Protein AF-A0A1A8IXS2-F1 (afdb_monomer_lite)

Organism: Nothobranchius kuhntae (NCBI:txid321403)

Foldseek 3Di:
DVQLVQKDWPDPDPPQSVVQCCVLPVDDPVVLVVVLVCQLVVLVVVLVVVVVVLVVVCVVVVDCPDPDPPDCPPVSVVSVVVSVCSNVCSLVVSVVVCCVSNVHLDDDQWDWDDDPPDPGTIIMGGHPSVVVSVVVVVVNVVD

InterPro domains:
  IPR000500 Connexin [PR00206] (7-29)
  IPR000500 Connexin [PR00206] (32-52)
  IPR000500 Connexin [PR00206] (76-102)
  IPR000500 Connexin [PR00206] (113-133)
  IPR000500 Connexin [PR00206] (134-143)
  IPR000500 Connexin [PTHR11984] (1-142)
  IPR013092 Connexin, N-terminal [PF00029] (1-143)
  IPR013092 Connexin, N-terminal [SM00037] (1-31)
  IPR017990 Connexin, conserved site [PS00407] (9-22)
  IPR019570 Connexin, cysteine-rich domain [SM01089] (90-143)
  IPR038359 Connexin, N-terminal domain superfamily [G3DSA:1.20.1440.80] (1-143)

Radius of gyration: 23.25 Å; chains: 1; bounding box: 51×25×66 Å

pLDDT: mean 80.43, std 10.2, range [46.72, 92.81]

Structure (mmCIF, N/CA/C/O backbone):
data_AF-A0A1A8IXS2-F1
#
_entry.id   AF-A0A1A8IXS2-F1
#
loop_
_atom_site.group_PDB
_atom_site.id
_atom_site.type_symbol
_atom_site.label_atom_id
_atom_site.label_alt_id
_atom_site.label_comp_id
_atom_site.label_asym_id
_atom_site.label_entity_id
_atom_site.label_seq_id
_atom_site.pdbx_PDB_ins_code
_atom_site.Cartn_x
_atom_site.Cartn_y
_atom_site.Cartn_z
_atom_site.occupancy
_atom_site.B_iso_or_equiv
_atom_site.auth_seq_id
_atom_site.auth_comp_id
_atom_site.auth_asym_id
_atom_site.auth_atom_id
_atom_site.pdbx_PDB_model_num
ATOM 1 N N . LYS A 1 1 ? 3.780 -2.183 15.967 1.00 46.72 1 LYS A N 1
ATOM 2 C CA . LYS A 1 1 ? 3.947 -1.902 17.414 1.00 46.72 1 LYS A CA 1
ATOM 3 C C . LYS A 1 1 ? 3.295 -0.575 17.782 1.00 46.72 1 LYS A C 1
ATOM 5 O O . LYS A 1 1 ? 2.651 -0.535 18.814 1.00 46.72 1 LYS A O 1
ATOM 10 N N . ASP A 1 2 ? 3.396 0.453 16.940 1.00 62.75 2 ASP A N 1
ATOM 11 C CA . ASP A 1 2 ? 2.764 1.755 17.208 1.00 62.75 2 ASP A CA 1
ATOM 12 C C . ASP A 1 2 ? 1.256 1.777 16.916 1.00 62.75 2 ASP A C 1
ATOM 14 O O . ASP A 1 2 ? 0.507 2.313 17.716 1.00 62.75 2 ASP A O 1
ATOM 18 N N . GLU A 1 3 ? 0.774 1.075 15.878 1.00 68.38 3 GLU A N 1
ATOM 19 C CA . GLU A 1 3 ? -0.676 1.021 15.588 1.00 68.38 3 GLU A CA 1
ATOM 20 C C . GLU A 1 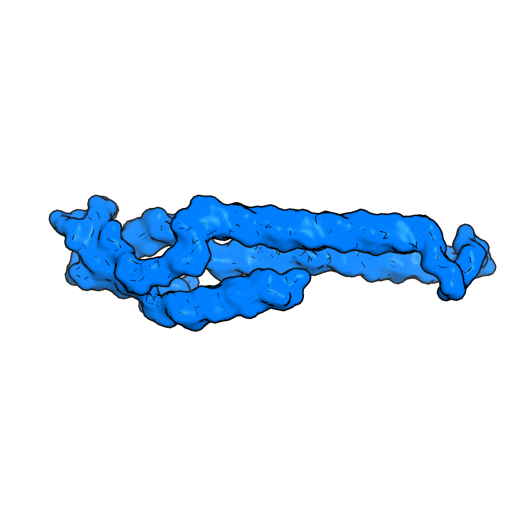3 ? -1.510 0.369 16.697 1.00 68.38 3 GLU A C 1
ATOM 22 O O . GLU A 1 3 ? -2.655 0.752 16.896 1.00 68.38 3 GLU A O 1
ATOM 27 N N . GLN A 1 4 ? -0.929 -0.593 17.418 1.00 69.94 4 GLN A N 1
ATOM 28 C CA . GLN A 1 4 ? -1.589 -1.258 18.542 1.00 69.94 4 GLN A CA 1
ATOM 29 C C . GLN A 1 4 ? -1.610 -0.369 19.789 1.00 69.94 4 GLN A C 1
ATOM 31 O O . GLN A 1 4 ? -2.576 -0.401 20.526 1.00 69.94 4 GLN A O 1
ATOM 36 N N . LYS A 1 5 ? -0.589 0.477 19.995 1.00 72.56 5 LYS A N 1
ATOM 37 C CA . LYS A 1 5 ? -0.594 1.480 21.077 1.00 72.56 5 LYS A CA 1
ATOM 38 C C . LYS A 1 5 ? -1.602 2.603 20.837 1.00 72.56 5 LYS A C 1
ATOM 40 O O . LYS A 1 5 ? -2.033 3.250 21.782 1.00 72.56 5 LYS A O 1
ATOM 45 N N . ASP A 1 6 ? -1.926 2.844 19.571 1.00 78.56 6 ASP A N 1
ATOM 46 C CA . ASP A 1 6 ? -2.919 3.824 19.144 1.00 78.56 6 ASP A CA 1
ATOM 47 C C . ASP A 1 6 ? -4.353 3.273 19.198 1.00 78.56 6 ASP A C 1
ATOM 49 O O . ASP A 1 6 ? -5.289 4.004 18.887 1.00 78.56 6 ASP A O 1
ATOM 53 N N . PHE A 1 7 ? -4.555 2.007 19.567 1.00 85.56 7 PHE A N 1
ATOM 54 C CA . PHE A 1 7 ? -5.872 1.389 19.675 1.00 85.56 7 PHE A CA 1
ATOM 55 C C . PHE A 1 7 ? -6.230 1.203 21.148 1.00 85.56 7 PHE A C 1
ATOM 57 O O . PHE A 1 7 ? -5.538 0.489 21.858 1.00 85.56 7 PHE A O 1
ATOM 64 N N . ILE A 1 8 ? -7.291 1.855 21.621 1.00 87.75 8 ILE A N 1
ATOM 65 C CA . ILE A 1 8 ? -7.660 1.856 23.044 1.00 87.75 8 ILE A CA 1
ATOM 66 C C . ILE A 1 8 ? -9.107 1.398 23.181 1.00 87.75 8 ILE A C 1
ATOM 68 O O . ILE A 1 8 ? -9.995 1.997 22.581 1.00 87.75 8 ILE A O 1
ATOM 72 N N . CYS A 1 9 ? -9.365 0.377 23.997 1.00 90.12 9 CYS A N 1
ATOM 73 C CA . CYS A 1 9 ? -10.722 -0.083 24.304 1.00 90.12 9 CYS A CA 1
ATOM 74 C C . CYS A 1 9 ? -11.161 0.359 25.704 1.00 90.12 9 CYS A C 1
ATOM 76 O O . CYS A 1 9 ? -10.374 0.333 26.647 1.00 90.12 9 CYS A O 1
ATOM 78 N N . ASN A 1 10 ? -12.435 0.729 25.858 1.00 90.88 10 ASN A N 1
ATOM 79 C CA . ASN A 1 10 ? -13.032 1.106 27.141 1.00 90.88 10 ASN A CA 1
ATOM 80 C C . ASN A 1 10 ? -13.342 -0.137 27.995 1.00 90.88 10 ASN A C 1
ATOM 82 O O . ASN A 1 10 ? -14.496 -0.528 28.174 1.00 90.88 10 ASN A O 1
ATOM 86 N N . THR A 1 11 ? -12.296 -0.822 28.455 1.00 88.75 11 THR A N 1
ATOM 87 C CA . THR A 1 11 ? -12.402 -2.022 29.286 1.00 88.75 11 THR A CA 1
ATOM 88 C C . THR A 1 11 ? -11.130 -2.242 30.098 1.00 88.75 11 THR A C 1
ATOM 90 O O . THR A 1 11 ? -10.027 -2.022 29.611 1.00 88.75 11 THR A O 1
ATOM 93 N N . GLU A 1 12 ? -11.280 -2.727 31.329 1.00 88.00 12 GLU A N 1
ATOM 94 C CA . GLU A 1 12 ? -10.155 -3.152 32.175 1.00 88.00 12 GLU A CA 1
ATOM 95 C C . GLU A 1 12 ? -9.802 -4.636 31.969 1.00 88.00 12 GLU A C 1
ATOM 97 O O . GLU A 1 12 ? -8.913 -5.174 32.629 1.00 88.00 12 GLU A O 1
ATOM 102 N N . GLN A 1 13 ? -10.499 -5.322 31.054 1.00 89.44 13 GLN A N 1
ATOM 103 C CA . GLN A 1 13 ? -10.302 -6.745 30.815 1.00 89.44 13 GLN A CA 1
ATOM 104 C C . GLN A 1 13 ? -8.980 -7.004 30.066 1.00 89.44 13 GLN A C 1
ATOM 106 O O . GLN A 1 13 ? -8.837 -6.596 28.905 1.00 89.44 13 GLN A O 1
ATOM 111 N N . PRO A 1 14 ? -8.028 -7.753 30.656 1.00 90.69 14 PRO A N 1
ATOM 112 C CA . PRO A 1 14 ? -6.762 -8.047 30.000 1.00 90.69 14 PRO A CA 1
ATOM 113 C C . PRO A 1 14 ? -6.975 -8.915 28.754 1.00 90.69 14 PRO A C 1
ATOM 115 O O . PRO A 1 14 ? -7.721 -9.895 28.767 1.00 90.69 14 PRO A O 1
ATOM 118 N N . GLY A 1 15 ? -6.298 -8.558 27.662 1.00 89.75 15 GLY A N 1
ATOM 119 C CA . GLY A 1 15 ? -6.335 -9.295 26.396 1.00 89.75 15 GLY A CA 1
ATOM 120 C C . GLY A 1 15 ? -7.497 -8.942 25.460 1.00 89.75 15 GLY A C 1
ATOM 121 O O . GLY A 1 15 ? -7.405 -9.267 24.280 1.00 89.75 15 GLY A O 1
ATOM 122 N N . CYS A 1 16 ? -8.533 -8.234 25.926 1.00 90.88 16 CYS A N 1
ATOM 123 C CA . CYS A 1 16 ? -9.643 -7.795 25.070 1.00 90.88 16 CYS A CA 1
ATOM 124 C C . CYS A 1 16 ? -9.160 -6.837 23.962 1.00 90.88 16 CYS A C 1
ATOM 126 O O . CYS A 1 16 ? -9.453 -7.059 22.790 1.00 90.88 16 CYS A O 1
ATOM 128 N N . GLU A 1 17 ? -8.318 -5.852 24.300 1.00 88.94 17 GLU A N 1
ATOM 129 C CA . GLU A 1 17 ? -7.725 -4.917 23.328 1.00 88.94 17 GLU A CA 1
ATOM 130 C C . GLU A 1 17 ? -6.961 -5.642 22.208 1.00 88.94 17 GLU A C 1
ATOM 132 O O . GLU A 1 17 ? -7.155 -5.341 21.033 1.00 88.94 17 GLU A O 1
ATOM 137 N N . ASN A 1 18 ? -6.159 -6.656 22.552 1.00 89.81 18 ASN A N 1
ATOM 138 C CA . ASN A 1 18 ? -5.367 -7.410 21.577 1.00 89.81 18 ASN A CA 1
ATOM 139 C C . ASN A 1 18 ? -6.240 -8.207 20.603 1.00 89.81 18 ASN A C 1
ATOM 141 O O . ASN A 1 18 ? -5.952 -8.225 19.410 1.00 89.81 18 ASN A O 1
ATOM 145 N N . VAL A 1 19 ? -7.294 -8.864 21.099 1.00 90.69 19 VAL A N 1
ATOM 146 C CA . VAL A 1 19 ? -8.194 -9.651 20.243 1.00 90.69 19 VAL A CA 1
ATOM 147 C C . VAL A 1 19 ? -9.031 -8.734 19.357 1.00 90.69 19 VAL A C 1
ATOM 149 O O . VAL A 1 19 ? -9.194 -9.009 18.172 1.00 90.69 19 VAL A O 1
ATOM 152 N N . CYS A 1 20 ? -9.527 -7.622 19.901 1.00 89.81 20 CYS A N 1
ATOM 153 C CA . CYS A 1 20 ? -10.269 -6.642 19.115 1.00 89.81 20 CYS A CA 1
ATOM 154 C C . CYS A 1 20 ? -9.387 -5.984 18.049 1.00 89.81 20 CYS A C 1
ATOM 156 O O . CYS A 1 20 ? -9.831 -5.820 16.914 1.00 89.81 20 CYS A O 1
ATOM 158 N N . PHE A 1 21 ? -8.130 -5.674 18.372 1.00 87.94 21 PHE A N 1
ATOM 159 C CA . PHE A 1 21 ? -7.167 -5.169 17.399 1.00 87.94 21 PHE A CA 1
ATOM 160 C C . PHE A 1 21 ? -6.949 -6.167 16.253 1.00 87.94 21 PHE A C 1
ATOM 162 O O . PHE A 1 21 ? -7.054 -5.783 15.093 1.00 87.94 21 PHE A O 1
ATOM 169 N N . ASP A 1 22 ? -6.709 -7.444 16.562 1.00 88.12 22 ASP A N 1
ATOM 170 C CA . ASP A 1 22 ? -6.490 -8.491 15.552 1.00 88.12 22 ASP A CA 1
ATOM 171 C C . ASP A 1 22 ? -7.744 -8.754 14.696 1.00 88.12 22 ASP A C 1
ATOM 173 O O . ASP A 1 22 ? -7.651 -8.973 13.489 1.00 88.12 22 ASP A O 1
ATOM 177 N N . HIS A 1 23 ? -8.935 -8.648 15.296 1.00 86.06 23 HIS A N 1
ATOM 178 C CA . HIS A 1 23 ? -10.207 -8.830 14.600 1.00 86.06 23 HIS A CA 1
ATOM 179 C C . HIS A 1 23 ? -10.488 -7.732 13.564 1.00 86.06 23 HIS A C 1
ATOM 181 O O . HIS A 1 23 ? -10.923 -8.036 12.453 1.00 86.06 23 HIS A O 1
ATOM 187 N N . PHE A 1 24 ? -10.247 -6.464 13.914 1.00 81.31 24 PHE A N 1
ATOM 188 C CA . PHE A 1 24 ? -10.486 -5.329 13.013 1.00 81.31 24 PHE A CA 1
ATOM 189 C C . PHE A 1 24 ? -9.318 -5.051 12.063 1.00 81.31 24 PHE A C 1
ATOM 191 O O . PHE A 1 24 ? -9.530 -4.537 10.966 1.00 81.31 24 PHE A O 1
ATOM 198 N N . PHE A 1 25 ? -8.093 -5.400 12.459 1.00 80.25 25 PHE A N 1
ATOM 199 C CA . PHE A 1 25 ? -6.875 -5.170 11.686 1.00 80.25 25 PHE A CA 1
ATOM 200 C C . PHE A 1 25 ? -6.108 -6.474 11.441 1.00 80.25 25 PHE A C 1
ATOM 202 O O . PHE A 1 25 ? -4.949 -6.586 11.851 1.00 80.25 25 PHE A O 1
ATOM 209 N N . PRO A 1 26 ? -6.692 -7.440 10.701 1.00 75.25 26 PRO A N 1
ATOM 210 C CA . PRO A 1 26 ? -6.018 -8.707 10.404 1.00 75.25 26 PRO A CA 1
ATOM 211 C C . PRO A 1 26 ? -4.712 -8.493 9.622 1.00 75.25 26 PRO A C 1
ATOM 213 O O . PRO A 1 26 ? -3.785 -9.303 9.675 1.00 75.25 26 PRO A O 1
ATOM 216 N N . ILE A 1 27 ? -4.611 -7.376 8.892 1.00 76.00 27 ILE A N 1
ATOM 217 C CA . ILE A 1 27 ? -3.397 -6.936 8.211 1.00 76.00 27 ILE A CA 1
ATOM 218 C C . ILE A 1 27 ? -3.143 -5.471 8.572 1.00 76.00 27 ILE A C 1
ATOM 220 O O . ILE A 1 27 ? -3.978 -4.602 8.331 1.00 76.00 27 ILE A O 1
ATOM 224 N N . SER A 1 28 ? -1.959 -5.179 9.116 1.00 75.12 28 SER A N 1
ATOM 225 C CA . SER A 1 28 ? -1.562 -3.807 9.447 1.00 75.12 28 SER A CA 1
ATOM 226 C C . SER A 1 28 ? -1.449 -2.948 8.187 1.00 75.12 28 SER A C 1
ATOM 228 O O . SER A 1 28 ? -0.785 -3.353 7.223 1.00 75.12 28 SER A O 1
ATOM 230 N N . GLN A 1 29 ? -1.986 -1.734 8.240 1.00 75.06 29 GLN A N 1
ATOM 231 C CA . GLN A 1 29 ? -1.964 -0.768 7.144 1.00 75.06 29 GLN A CA 1
ATOM 232 C C . GLN A 1 29 ? -0.532 -0.511 6.640 1.00 75.06 29 GLN A C 1
ATOM 234 O O . GLN A 1 29 ? -0.284 -0.525 5.437 1.00 75.06 29 GLN A O 1
ATOM 239 N N . VAL A 1 30 ? 0.445 -0.389 7.547 1.00 77.00 30 VAL A N 1
ATOM 240 C CA . VAL A 1 30 ? 1.865 -0.177 7.198 1.00 77.00 30 VAL A CA 1
ATOM 241 C C . VAL A 1 30 ? 2.438 -1.304 6.331 1.00 77.00 30 VAL A C 1
ATOM 243 O O . VAL A 1 30 ? 3.228 -1.045 5.425 1.00 77.00 30 VAL A O 1
ATOM 246 N N . ARG A 1 31 ? 2.038 -2.560 6.573 1.00 82.81 31 ARG A N 1
ATOM 247 C CA . ARG A 1 31 ? 2.506 -3.701 5.766 1.00 82.81 31 ARG A CA 1
ATOM 248 C C . ARG A 1 31 ? 1.933 -3.657 4.356 1.00 82.81 31 ARG A C 1
ATOM 250 O O . ARG A 1 31 ? 2.669 -3.920 3.413 1.00 82.81 31 ARG A O 1
ATOM 257 N N . LEU A 1 32 ? 0.659 -3.301 4.209 1.00 78.94 32 LEU A N 1
ATOM 258 C CA . LEU A 1 32 ? 0.044 -3.153 2.891 1.00 78.94 32 LEU A CA 1
ATOM 259 C C . LEU A 1 32 ? 0.694 -2.013 2.099 1.00 78.94 32 LEU A C 1
ATOM 261 O O . LEU A 1 32 ? 1.044 -2.213 0.940 1.00 78.94 32 LEU A O 1
ATOM 265 N N . TRP A 1 33 ? 0.972 -0.873 2.737 1.00 80.69 33 TRP A N 1
ATOM 266 C CA . TRP A 1 33 ? 1.722 0.217 2.103 1.00 80.69 33 TRP A CA 1
ATOM 267 C C . TRP A 1 33 ? 3.147 -0.184 1.720 1.00 80.69 33 TRP A C 1
ATOM 269 O O . TRP A 1 33 ? 3.610 0.156 0.636 1.00 80.69 33 TRP A O 1
ATOM 279 N N . ALA A 1 34 ? 3.850 -0.928 2.577 1.00 85.00 34 ALA A N 1
ATOM 280 C CA . ALA A 1 34 ? 5.186 -1.420 2.254 1.00 85.00 34 ALA A CA 1
ATOM 281 C C . ALA A 1 34 ? 5.160 -2.336 1.020 1.00 85.00 34 ALA A C 1
ATOM 283 O O . ALA A 1 34 ? 5.978 -2.175 0.116 1.00 85.00 34 ALA A O 1
ATOM 284 N N . LEU A 1 35 ? 4.191 -3.255 0.949 1.00 83.69 35 LEU A N 1
ATOM 285 C CA . LEU A 1 35 ? 3.993 -4.111 -0.221 1.00 83.69 35 LEU A CA 1
ATOM 286 C C . LEU A 1 35 ? 3.648 -3.288 -1.466 1.00 83.69 35 LEU A C 1
ATOM 288 O O . LEU A 1 35 ? 4.225 -3.528 -2.523 1.00 83.69 35 LEU A O 1
ATOM 292 N N . GLN A 1 36 ? 2.784 -2.280 -1.343 1.00 84.06 36 GLN A N 1
ATOM 293 C CA . GLN A 1 36 ? 2.443 -1.373 -2.438 1.00 84.06 36 GLN A CA 1
ATOM 294 C C . GLN A 1 36 ? 3.676 -0.619 -2.956 1.00 84.06 36 GLN A C 1
ATOM 296 O O . GLN A 1 36 ? 3.924 -0.625 -4.158 1.00 84.06 36 GLN A O 1
ATOM 301 N N . LEU A 1 37 ? 4.506 -0.048 -2.077 1.00 85.19 37 LEU A N 1
ATOM 302 C CA . LEU A 1 37 ? 5.741 0.646 -2.467 1.00 85.19 37 LEU A CA 1
ATOM 303 C C . LEU A 1 37 ? 6.731 -0.283 -3.181 1.00 85.19 37 LEU A C 1
ATOM 305 O O . LEU A 1 37 ? 7.354 0.114 -4.169 1.00 85.19 37 LEU A O 1
ATOM 309 N N . ILE A 1 38 ? 6.865 -1.531 -2.725 1.00 88.62 38 ILE A N 1
ATOM 310 C CA . ILE A 1 38 ? 7.706 -2.538 -3.388 1.00 88.62 38 ILE A CA 1
ATOM 311 C C . ILE A 1 38 ? 7.154 -2.857 -4.784 1.00 88.62 38 ILE A C 1
ATOM 313 O O . ILE A 1 38 ? 7.893 -2.826 -5.770 1.00 88.62 38 ILE A O 1
ATOM 317 N N . MET A 1 39 ? 5.850 -3.110 -4.895 1.00 85.38 39 MET A N 1
ATOM 318 C CA . MET A 1 39 ? 5.205 -3.446 -6.168 1.00 85.38 39 MET A CA 1
ATOM 319 C C . MET A 1 39 ? 5.262 -2.291 -7.174 1.00 85.38 39 MET A C 1
ATOM 321 O O . MET A 1 39 ? 5.503 -2.526 -8.352 1.00 85.38 39 MET A O 1
ATOM 325 N N . VAL A 1 40 ? 5.113 -1.046 -6.719 1.00 85.44 40 VAL A N 1
ATOM 326 C CA . VAL A 1 40 ? 5.160 0.160 -7.563 1.00 85.44 40 VAL A CA 1
ATOM 327 C C . VAL A 1 40 ? 6.583 0.523 -7.990 1.00 85.44 40 VAL A C 1
ATOM 329 O O . VAL A 1 40 ? 6.790 1.018 -9.100 1.00 85.44 40 VAL A O 1
ATOM 332 N N . SER A 1 41 ? 7.581 0.276 -7.138 1.00 88.31 41 SER A N 1
ATOM 333 C CA . SER A 1 41 ? 8.989 0.546 -7.462 1.00 88.31 41 SER A CA 1
ATOM 334 C C . SER A 1 41 ? 9.602 -0.504 -8.391 1.00 88.31 41 SER A C 1
ATOM 336 O O . SER A 1 41 ? 10.477 -0.172 -9.192 1.00 88.31 41 SER A O 1
ATOM 338 N N . THR A 1 42 ? 9.124 -1.752 -8.344 1.00 89.12 42 THR A N 1
ATOM 339 C CA . THR A 1 42 ? 9.688 -2.865 -9.125 1.00 89.12 42 THR A CA 1
ATOM 340 C C . THR A 1 42 ? 9.679 -2.610 -10.646 1.00 89.12 42 THR A C 1
ATOM 342 O O . THR A 1 42 ? 10.741 -2.741 -11.256 1.00 89.12 42 THR A O 1
ATOM 345 N N . PRO A 1 43 ? 8.574 -2.174 -11.290 1.00 88.31 43 PRO A N 1
ATOM 346 C CA . PRO A 1 43 ? 8.568 -1.842 -12.717 1.00 88.31 43 PRO A CA 1
ATOM 347 C C . PRO A 1 43 ? 9.556 -0.724 -13.080 1.00 88.31 43 PRO A C 1
ATOM 349 O O . PRO A 1 43 ? 10.297 -0.841 -14.055 1.00 88.31 43 PRO A O 1
ATOM 352 N N . SER A 1 44 ? 9.642 0.329 -12.259 1.00 87.44 44 SER A N 1
ATOM 353 C CA . SER A 1 44 ? 10.581 1.437 -12.479 1.00 87.44 44 SER A CA 1
ATOM 354 C C . SER A 1 44 ? 12.042 0.981 -12.407 1.00 87.44 44 SER A C 1
ATOM 356 O O . SER A 1 44 ? 12.848 1.363 -13.257 1.00 87.44 44 SER A O 1
ATOM 358 N N . LEU A 1 45 ? 12.379 0.121 -11.439 1.00 89.75 45 LEU A N 1
ATOM 359 C CA . LEU A 1 45 ? 13.714 -0.470 -11.320 1.00 89.75 45 LEU A CA 1
ATOM 360 C C . LEU A 1 45 ? 14.034 -1.401 -12.490 1.00 89.75 45 LEU A C 1
ATOM 362 O O . LEU A 1 45 ? 15.157 -1.381 -12.986 1.00 89.75 45 LEU A O 1
ATOM 366 N N . LEU A 1 46 ? 13.059 -2.180 -12.966 1.00 88.44 46 LEU A N 1
ATOM 367 C CA . LEU A 1 46 ? 13.231 -3.046 -14.133 1.00 88.44 46 LEU A CA 1
ATOM 368 C C . LEU A 1 46 ? 13.513 -2.241 -15.406 1.00 88.44 46 LEU A C 1
ATOM 370 O O . LEU A 1 46 ? 14.399 -2.622 -16.167 1.00 88.44 46 LEU A O 1
ATOM 374 N N . VAL A 1 47 ? 12.824 -1.117 -15.627 1.00 87.94 47 VAL A N 1
ATOM 375 C CA . VAL A 1 47 ? 13.099 -0.229 -16.771 1.00 87.94 47 VAL A CA 1
ATOM 376 C C . VAL A 1 47 ? 14.487 0.401 -16.653 1.00 87.94 47 VAL A C 1
ATOM 378 O O . VAL A 1 47 ? 15.249 0.372 -17.618 1.00 87.94 47 VAL A O 1
ATOM 381 N N . ALA A 1 48 ? 14.856 0.914 -15.475 1.00 88.62 48 ALA A N 1
ATOM 382 C CA . ALA A 1 48 ? 16.187 1.477 -15.245 1.00 88.62 48 ALA A CA 1
ATOM 383 C C . ALA A 1 48 ? 17.294 0.431 -15.461 1.00 88.62 48 ALA A C 1
ATOM 385 O O . ALA A 1 48 ? 18.293 0.704 -16.127 1.00 88.62 48 ALA A O 1
ATOM 386 N N . LEU A 1 49 ? 17.085 -0.793 -14.967 1.00 89.88 49 LEU A N 1
ATOM 387 C CA . LEU A 1 49 ? 17.985 -1.921 -15.183 1.00 89.88 49 LEU A CA 1
ATOM 388 C C . LEU A 1 49 ? 18.060 -2.306 -16.663 1.00 89.88 49 LEU A C 1
ATOM 390 O O . LEU A 1 49 ? 19.148 -2.580 -17.156 1.00 89.88 49 LEU A O 1
ATOM 394 N N . HIS A 1 50 ? 16.936 -2.310 -17.383 1.00 87.19 50 HIS A N 1
ATOM 395 C CA . HIS A 1 50 ? 16.899 -2.604 -18.815 1.00 87.19 50 HIS A CA 1
ATOM 396 C C . HIS A 1 50 ? 17.701 -1.573 -19.624 1.00 87.19 50 HIS A C 1
ATOM 398 O O . HIS A 1 50 ? 18.490 -1.954 -20.491 1.00 87.19 50 HIS A O 1
ATOM 404 N N . VAL A 1 51 ? 17.563 -0.283 -19.299 1.00 86.69 51 VAL A N 1
ATOM 405 C CA . VAL A 1 51 ? 18.353 0.800 -19.909 1.00 86.69 51 VAL A CA 1
ATOM 406 C C . VAL A 1 51 ? 19.839 0.635 -19.588 1.00 86.69 51 VAL A C 1
ATOM 408 O O . VAL A 1 51 ? 20.654 0.590 -20.507 1.00 86.69 51 VAL A O 1
ATOM 411 N N . ALA A 1 52 ? 20.195 0.447 -18.315 1.00 88.88 52 ALA A N 1
ATOM 412 C CA . ALA A 1 52 ? 21.585 0.262 -17.896 1.00 88.88 52 ALA A CA 1
ATOM 413 C C . ALA A 1 52 ? 22.224 -0.989 -18.528 1.00 88.88 52 ALA A C 1
ATOM 415 O O . ALA A 1 52 ? 23.370 -0.962 -18.980 1.00 88.88 52 ALA A O 1
ATOM 416 N N . TYR A 1 53 ? 21.473 -2.090 -18.612 1.00 87.75 53 TYR A N 1
ATOM 417 C CA . TYR A 1 53 ? 21.910 -3.319 -19.270 1.00 87.75 53 TYR A CA 1
ATOM 418 C C . TYR A 1 53 ? 22.162 -3.096 -20.763 1.00 87.75 53 TYR A C 1
ATOM 420 O O . TYR A 1 53 ? 23.174 -3.562 -21.298 1.00 87.75 53 TYR A O 1
ATOM 428 N N . ARG A 1 54 ? 21.269 -2.362 -21.438 1.00 83.50 54 ARG A N 1
ATOM 429 C CA . ARG A 1 54 ? 21.412 -2.014 -22.854 1.00 83.50 54 ARG A CA 1
ATOM 430 C C . ARG A 1 54 ? 22.664 -1.168 -23.092 1.00 83.50 54 ARG A C 1
ATOM 432 O O . ARG A 1 54 ? 23.467 -1.535 -23.950 1.00 83.50 54 ARG A O 1
ATOM 439 N N . GLU A 1 55 ? 22.884 -0.125 -22.293 1.00 84.31 55 GLU A N 1
ATOM 440 C CA . GLU A 1 55 ? 24.085 0.719 -22.377 1.00 84.31 55 GLU A CA 1
ATOM 441 C C . GLU A 1 55 ? 25.374 -0.084 -22.153 1.00 84.31 55 GLU A C 1
ATOM 443 O O . GLU A 1 55 ? 26.321 0.007 -22.938 1.00 84.31 55 GLU A O 1
ATOM 448 N N . HIS A 1 56 ? 25.400 -0.940 -21.127 1.00 87.69 56 HIS A N 1
ATOM 449 C CA . HIS A 1 56 ? 26.555 -1.786 -20.833 1.00 87.69 56 HIS A CA 1
ATOM 450 C C . HIS A 1 56 ? 26.869 -2.760 -21.985 1.00 87.69 56 HIS A C 1
ATOM 452 O O . HIS A 1 56 ? 28.034 -3.009 -22.315 1.00 87.69 56 HIS A O 1
ATOM 458 N N . ARG A 1 57 ? 25.837 -3.304 -22.643 1.00 84.88 57 ARG A N 1
ATOM 459 C CA . ARG A 1 57 ? 26.000 -4.211 -23.788 1.00 84.88 57 ARG A CA 1
ATOM 460 C C . ARG A 1 57 ? 26.539 -3.487 -25.024 1.00 84.88 57 ARG A C 1
ATOM 462 O O . ARG A 1 57 ? 27.425 -4.023 -25.692 1.00 84.88 57 ARG A O 1
ATOM 469 N N . GLU A 1 58 ? 26.049 -2.281 -25.305 1.00 84.75 58 GLU A N 1
ATOM 470 C CA . GLU A 1 58 ? 26.546 -1.431 -26.397 1.00 84.75 58 GLU A CA 1
ATOM 471 C C . GLU A 1 58 ? 28.020 -1.050 -26.185 1.00 84.75 58 GLU A C 1
ATOM 473 O O . GLU A 1 58 ? 28.828 -1.183 -27.110 1.00 84.75 58 GLU A O 1
ATOM 478 N N . ALA A 1 59 ? 28.404 -0.682 -24.955 1.00 85.75 59 ALA A N 1
ATOM 479 C CA . ALA A 1 59 ? 29.789 -0.372 -24.595 1.00 85.75 59 ALA A CA 1
ATOM 480 C C . ALA A 1 59 ? 30.727 -1.578 -24.780 1.00 85.75 59 ALA A C 1
ATOM 482 O O . ALA A 1 59 ? 31.810 -1.447 -25.355 1.00 85.75 59 ALA A O 1
ATOM 483 N N . LYS A 1 60 ? 30.296 -2.774 -24.352 1.00 87.31 60 LYS A N 1
ATOM 484 C CA .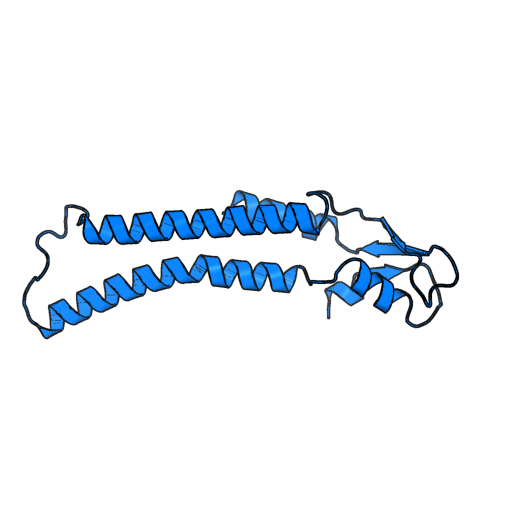 LYS A 1 60 ? 31.082 -4.011 -24.479 1.00 87.31 60 LYS A CA 1
ATOM 485 C C . LYS A 1 60 ? 31.281 -4.439 -25.936 1.00 87.31 60 LYS A C 1
ATOM 487 O O . LYS A 1 60 ? 32.358 -4.909 -26.290 1.00 87.31 60 LYS A O 1
ATOM 492 N N . HIS A 1 61 ? 30.257 -4.300 -26.778 1.00 84.44 61 HIS A N 1
ATOM 493 C CA . HIS A 1 61 ? 30.302 -4.760 -28.170 1.00 84.44 61 HIS A CA 1
ATOM 494 C C . HIS A 1 61 ? 30.816 -3.689 -29.150 1.00 84.44 61 HIS A C 1
ATOM 496 O O . HIS A 1 61 ? 30.982 -4.001 -30.328 1.00 84.44 61 HIS A O 1
ATOM 502 N N . LYS A 1 62 ? 31.054 -2.442 -28.698 1.00 78.69 62 LYS A N 1
ATOM 503 C CA . LYS A 1 62 ? 31.441 -1.275 -29.527 1.00 78.69 62 LYS A CA 1
ATOM 504 C C . LYS A 1 62 ? 30.587 -1.108 -30.796 1.00 78.69 62 LYS A C 1
ATOM 506 O O . LYS A 1 62 ? 31.036 -0.550 -31.794 1.00 78.69 62 LYS A O 1
ATOM 511 N N . ARG A 1 63 ? 29.349 -1.599 -30.767 1.00 73.75 63 ARG A N 1
ATOM 512 C CA . ARG A 1 63 ? 28.405 -1.580 -31.884 1.00 73.75 63 ARG A CA 1
ATOM 513 C C . ARG A 1 63 ? 27.118 -0.955 -31.375 1.00 73.75 63 ARG A C 1
ATOM 515 O O . ARG A 1 63 ? 26.557 -1.442 -30.395 1.00 73.75 63 ARG A O 1
ATOM 522 N N . ARG A 1 64 ? 26.646 0.099 -32.045 1.00 67.25 64 ARG A N 1
ATOM 523 C CA . ARG A 1 64 ? 25.278 0.592 -31.853 1.00 67.25 64 ARG A CA 1
ATOM 524 C C . ARG A 1 64 ? 24.337 -0.474 -32.410 1.00 67.25 64 ARG A C 1
ATOM 526 O O . ARG A 1 64 ? 24.197 -0.604 -33.620 1.00 67.25 64 ARG A O 1
ATOM 533 N N . LEU A 1 65 ? 23.822 -1.326 -31.525 1.00 64.50 65 LEU A N 1
ATOM 534 C CA . LEU A 1 65 ? 22.865 -2.389 -31.864 1.00 64.50 65 LEU A CA 1
ATOM 535 C C . LEU A 1 65 ? 21.448 -1.840 -32.066 1.00 64.50 65 LEU A C 1
ATOM 537 O O . LEU A 1 65 ? 20.607 -2.534 -32.622 1.00 64.50 65 LEU A O 1
ATOM 541 N N . TYR A 1 66 ? 21.214 -0.610 -31.623 1.00 61.22 66 TYR A N 1
ATOM 542 C CA . TYR A 1 66 ? 19.996 0.143 -31.841 1.00 61.22 66 TYR A CA 1
ATOM 543 C C . TYR A 1 66 ? 20.346 1.469 -32.521 1.00 61.22 66 TYR A C 1
ATOM 545 O O . TYR A 1 66 ? 21.247 2.191 -32.075 1.00 61.22 66 TYR A O 1
ATOM 553 N N . GLU A 1 67 ? 19.664 1.747 -33.626 1.00 55.53 67 GLU A N 1
ATOM 554 C CA . GLU A 1 67 ? 19.766 2.998 -34.365 1.00 55.53 67 GLU A CA 1
ATOM 555 C C . GLU A 1 67 ? 18.778 4.009 -33.784 1.00 55.53 67 GLU A C 1
ATOM 557 O O . GLU A 1 67 ? 17.602 3.712 -33.643 1.00 55.53 67 GLU A O 1
ATOM 562 N N . ASP A 1 68 ? 19.295 5.207 -33.520 1.00 55.22 68 ASP A N 1
ATOM 563 C CA . ASP A 1 68 ? 18.580 6.419 -33.120 1.00 55.22 68 ASP A CA 1
ATOM 564 C C . ASP A 1 68 ? 18.325 6.645 -31.611 1.00 55.22 68 ASP A C 1
ATOM 566 O O . ASP A 1 68 ? 17.612 5.930 -30.921 1.00 55.22 68 ASP A O 1
ATOM 570 N N . LYS A 1 69 ? 18.959 7.702 -31.087 1.00 54.94 69 LYS A N 1
ATOM 571 C CA . LYS A 1 69 ? 18.796 8.218 -29.714 1.00 54.94 69 LYS A CA 1
ATOM 572 C C . LYS A 1 69 ? 17.712 9.309 -29.629 1.00 54.94 69 LYS A C 1
ATOM 574 O O . 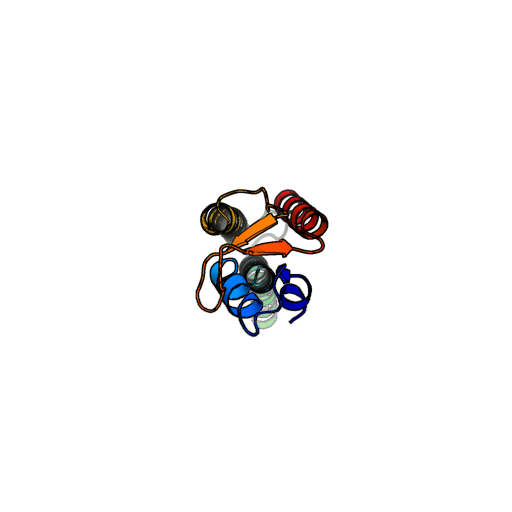LYS A 1 69 ? 17.461 9.803 -28.533 1.00 54.94 69 LYS A O 1
ATOM 579 N N . GLY A 1 70 ? 17.152 9.743 -30.764 1.00 51.34 70 GLY A N 1
ATOM 580 C CA . GLY A 1 70 ? 16.250 10.893 -30.881 1.00 51.34 70 GLY A CA 1
ATOM 581 C C . GLY A 1 70 ? 14.784 10.514 -31.082 1.00 51.34 70 GLY A C 1
ATOM 582 O O . GLY A 1 70 ? 13.904 11.249 -30.640 1.00 51.34 70 GLY A O 1
ATOM 583 N N . ASN A 1 71 ? 14.509 9.359 -31.684 1.00 53.84 71 ASN A N 1
ATOM 584 C CA . ASN A 1 71 ? 13.179 8.771 -31.751 1.00 53.84 71 ASN A CA 1
ATOM 585 C C . ASN A 1 71 ? 13.048 7.743 -30.623 1.00 53.84 71 ASN A C 1
ATOM 587 O O . ASN A 1 71 ? 13.947 6.927 -30.435 1.00 53.84 71 ASN A O 1
ATOM 591 N N . ILE A 1 72 ? 11.974 7.781 -29.832 1.00 57.56 72 ILE A N 1
ATOM 592 C CA . ILE A 1 72 ? 11.791 6.791 -28.765 1.00 57.56 72 ILE A CA 1
ATOM 593 C C . ILE A 1 72 ? 11.672 5.421 -29.440 1.00 57.56 72 ILE A C 1
ATOM 595 O O . ILE A 1 72 ? 10.634 5.105 -30.019 1.00 57.56 72 ILE A O 1
ATOM 599 N N . ASP A 1 73 ? 12.747 4.632 -29.397 1.00 64.12 73 ASP A N 1
ATOM 600 C CA . ASP A 1 73 ? 12.789 3.282 -29.947 1.00 64.12 73 ASP A CA 1
ATOM 601 C C . ASP A 1 73 ? 11.537 2.520 -29.530 1.00 64.12 73 ASP A C 1
ATOM 603 O O . ASP A 1 73 ? 11.256 2.406 -28.334 1.00 64.12 73 ASP A O 1
ATOM 607 N N . GLY A 1 74 ? 1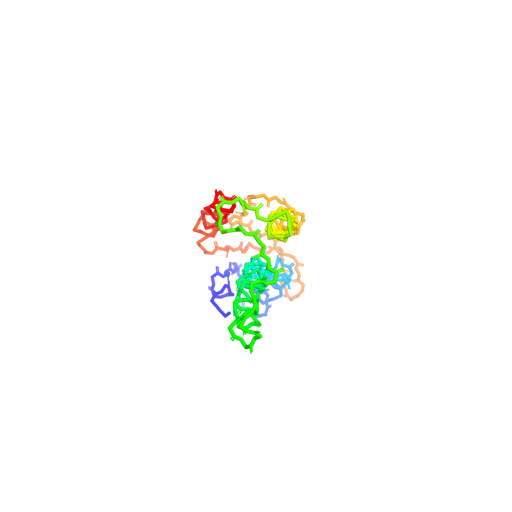0.808 1.955 -30.495 1.00 66.69 74 GLY A N 1
ATOM 608 C CA . GLY A 1 74 ? 9.558 1.242 -30.223 1.00 66.69 74 GLY A CA 1
ATOM 609 C C . GLY A 1 74 ? 9.707 0.164 -29.143 1.00 66.69 74 GLY A C 1
ATOM 610 O O . GLY A 1 74 ? 8.780 -0.057 -28.374 1.00 66.69 74 GLY A O 1
ATOM 611 N N . GLY A 1 75 ? 10.897 -0.439 -29.008 1.00 71.50 75 GLY A N 1
ATOM 612 C CA . GLY A 1 75 ? 11.225 -1.372 -27.928 1.00 71.50 75 GLY A CA 1
ATOM 613 C C . GLY A 1 75 ? 11.328 -0.719 -26.543 1.00 71.50 75 GLY A C 1
ATOM 614 O O . GLY A 1 75 ? 10.758 -1.236 -25.585 1.00 71.50 75 GLY A O 1
ATOM 615 N N . LEU A 1 76 ? 12.004 0.431 -26.423 1.00 77.25 76 LEU A N 1
ATOM 616 C CA . LEU A 1 76 ? 12.104 1.156 -25.152 1.00 77.25 76 LEU A CA 1
ATOM 617 C C . LEU A 1 76 ? 10.750 1.765 -24.767 1.00 77.25 76 LEU A C 1
ATOM 619 O O . LEU A 1 76 ? 10.324 1.612 -23.621 1.00 77.25 76 LEU A O 1
ATOM 623 N N . PHE A 1 77 ? 10.035 2.356 -25.731 1.00 80.50 77 PHE A N 1
ATOM 624 C CA . PHE A 1 77 ? 8.667 2.833 -25.534 1.00 80.50 77 PHE A CA 1
ATOM 625 C C . PHE A 1 77 ? 7.750 1.696 -25.083 1.00 80.50 77 PHE A C 1
ATOM 627 O O . PHE A 1 77 ? 7.068 1.840 -24.081 1.00 80.50 77 PHE A O 1
ATOM 634 N N . CYS A 1 78 ? 7.807 0.530 -25.734 1.00 82.00 78 CYS A N 1
ATOM 635 C CA . CYS A 1 78 ? 7.015 -0.636 -25.349 1.00 82.00 78 CYS A CA 1
ATOM 636 C C . CYS A 1 78 ? 7.310 -1.083 -23.909 1.00 82.00 78 CYS A C 1
ATOM 638 O O . CYS A 1 78 ? 6.377 -1.247 -23.126 1.00 82.00 78 CYS A O 1
ATOM 640 N N . THR A 1 79 ? 8.586 -1.202 -23.515 1.00 84.50 79 THR A N 1
ATOM 641 C CA . THR A 1 79 ? 8.937 -1.543 -22.122 1.00 84.50 79 THR A CA 1
ATOM 642 C C . THR A 1 79 ? 8.444 -0.505 -21.116 1.00 84.50 79 THR A C 1
ATOM 644 O O . THR A 1 79 ? 7.956 -0.869 -20.047 1.00 84.50 79 THR A O 1
ATOM 647 N N . TYR A 1 80 ? 8.516 0.780 -21.468 1.00 85.25 80 TYR A N 1
ATOM 648 C CA . TYR A 1 80 ? 8.053 1.875 -20.626 1.00 85.25 80 TYR A CA 1
ATOM 649 C C . TYR A 1 80 ? 6.524 1.887 -20.502 1.00 85.25 80 TYR A C 1
ATOM 651 O O . TYR A 1 80 ? 5.999 1.954 -19.395 1.00 85.25 80 TYR A O 1
ATOM 659 N N . THR A 1 81 ? 5.799 1.739 -21.613 1.00 87.81 81 THR A N 1
ATOM 660 C CA . THR A 1 81 ? 4.334 1.654 -21.645 1.00 87.81 81 THR A CA 1
ATOM 661 C C . THR A 1 81 ? 3.829 0.440 -20.869 1.00 87.81 81 THR A C 1
ATOM 663 O O . THR A 1 81 ? 2.913 0.580 -20.065 1.00 87.81 81 THR A O 1
ATOM 666 N N . ILE A 1 82 ? 4.442 -0.736 -21.039 1.00 87.81 82 ILE A N 1
ATOM 667 C CA . ILE A 1 82 ? 4.090 -1.940 -20.270 1.00 87.81 82 ILE A CA 1
ATOM 668 C C . ILE A 1 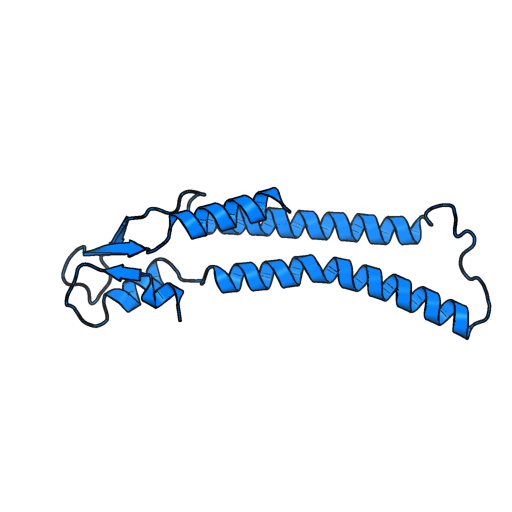82 ? 4.344 -1.710 -18.776 1.00 87.81 82 ILE A C 1
ATOM 670 O O . ILE A 1 82 ? 3.470 -1.983 -17.957 1.00 87.81 82 ILE A O 1
ATOM 674 N N . SER A 1 83 ? 5.506 -1.159 -18.413 1.00 88.81 83 SER A N 1
ATOM 675 C CA . SER A 1 83 ? 5.822 -0.810 -17.024 1.00 88.81 83 SER A CA 1
ATOM 676 C C . SER A 1 83 ? 4.808 0.168 -16.430 1.00 88.81 83 SER A C 1
ATOM 678 O O . SER A 1 83 ? 4.454 0.029 -15.261 1.00 88.81 83 SER A O 1
ATOM 680 N N . LEU A 1 84 ? 4.353 1.151 -17.208 1.00 87.75 84 LEU A N 1
ATOM 681 C CA . LEU A 1 84 ? 3.360 2.129 -16.776 1.00 87.75 84 LEU A CA 1
ATOM 682 C C . LEU A 1 84 ? 2.002 1.462 -16.531 1.00 87.75 84 LEU A C 1
ATOM 684 O O . LEU A 1 84 ? 1.408 1.676 -15.483 1.00 87.75 84 LEU A O 1
ATOM 688 N N . ILE A 1 85 ? 1.559 0.587 -17.439 1.00 90.38 85 ILE A N 1
ATOM 689 C CA . ILE A 1 85 ? 0.315 -0.181 -17.279 1.00 90.38 85 ILE A CA 1
ATOM 690 C C . ILE A 1 85 ? 0.372 -1.051 -16.022 1.00 90.38 85 ILE A C 1
ATOM 692 O O . ILE A 1 85 ? -0.574 -1.049 -15.237 1.00 90.38 85 ILE A O 1
ATOM 696 N N . PHE A 1 86 ? 1.476 -1.771 -15.797 1.00 89.31 86 PHE A N 1
ATOM 697 C CA . PHE A 1 86 ? 1.643 -2.570 -14.582 1.00 89.31 86 PHE A CA 1
ATOM 698 C C . PHE A 1 86 ? 1.645 -1.698 -13.329 1.00 89.31 86 PHE A C 1
ATOM 700 O O . PHE A 1 86 ? 0.976 -2.042 -12.360 1.00 89.31 86 PHE A O 1
ATOM 707 N N . LYS A 1 87 ? 2.350 -0.564 -13.350 1.00 87.56 87 LYS A N 1
ATOM 708 C CA . LYS A 1 87 ? 2.393 0.373 -12.226 1.00 87.56 87 LYS A CA 1
ATOM 709 C C . LYS A 1 87 ? 0.995 0.882 -11.866 1.00 87.56 87 LYS A C 1
ATOM 711 O O . LYS A 1 87 ? 0.557 0.667 -10.740 1.00 87.56 87 LYS A O 1
ATOM 716 N N . THR A 1 88 ? 0.273 1.451 -12.830 1.00 87.69 88 THR A N 1
ATOM 717 C CA . THR A 1 88 ? -1.092 1.952 -12.618 1.00 87.69 88 THR A CA 1
ATOM 718 C C . THR A 1 88 ? -2.048 0.823 -12.227 1.00 87.69 88 THR A C 1
ATOM 720 O O . THR A 1 88 ? -2.888 0.995 -11.348 1.00 87.69 88 THR A O 1
ATOM 723 N N . GLY A 1 89 ? -1.904 -0.364 -12.823 1.00 89.38 89 GLY A N 1
ATOM 724 C CA . GLY A 1 89 ? -2.704 -1.539 -12.480 1.00 89.38 89 GLY A CA 1
ATOM 725 C C . GLY A 1 89 ? -2.497 -2.006 -11.037 1.00 89.38 89 GLY A C 1
ATOM 726 O O . GLY A 1 89 ? -3.473 -2.294 -10.347 1.00 89.38 89 GLY A O 1
ATOM 727 N N . PHE A 1 90 ? -1.252 -2.044 -10.552 1.00 87.75 90 PHE A N 1
ATOM 728 C CA . PHE A 1 90 ? -0.958 -2.381 -9.157 1.00 87.75 90 PHE A CA 1
ATOM 729 C C . PHE A 1 90 ? -1.438 -1.302 -8.184 1.00 87.75 90 PHE A C 1
ATOM 731 O O . PHE A 1 90 ? -1.965 -1.649 -7.130 1.00 87.75 90 PHE A O 1
ATOM 738 N N . GLU A 1 91 ? -1.322 -0.020 -8.534 1.00 84.94 91 GLU A N 1
ATOM 739 C CA . GLU A 1 91 ? -1.835 1.083 -7.711 1.00 84.94 91 GLU A CA 1
ATOM 740 C C . GLU A 1 91 ? -3.358 1.004 -7.569 1.00 84.94 91 GLU A C 1
ATOM 742 O O . GLU A 1 91 ? -3.862 0.877 -6.451 1.00 84.94 91 GLU A O 1
ATOM 747 N N . VAL A 1 92 ? -4.092 0.945 -8.685 1.00 87.06 92 VAL A N 1
ATOM 748 C CA . VAL A 1 92 ? -5.559 0.822 -8.678 1.00 87.06 92 VAL A CA 1
ATOM 749 C C . VAL A 1 92 ? -6.004 -0.482 -8.013 1.00 87.06 92 VAL A C 1
ATOM 751 O O . VAL A 1 92 ? -6.929 -0.478 -7.203 1.00 87.06 92 VAL A O 1
ATOM 754 N N . GLY A 1 93 ? -5.332 -1.599 -8.303 1.00 88.44 93 GLY A N 1
ATOM 755 C CA . GLY A 1 93 ? -5.630 -2.895 -7.696 1.00 88.44 93 GLY A CA 1
ATOM 756 C C . GLY A 1 93 ? -5.442 -2.888 -6.179 1.00 88.44 93 GLY A C 1
ATOM 757 O O . GLY A 1 93 ? -6.293 -3.400 -5.453 1.00 88.44 93 GLY A O 1
ATOM 758 N N . SER A 1 94 ? -4.370 -2.261 -5.687 1.00 82.81 94 SER A N 1
ATOM 759 C CA . SER A 1 94 ? -4.136 -2.109 -4.250 1.00 82.81 94 SER A CA 1
ATOM 760 C C . SER A 1 94 ? -5.200 -1.227 -3.595 1.00 82.81 94 SER A C 1
ATOM 762 O O . SER A 1 94 ? -5.767 -1.633 -2.584 1.00 82.81 94 SER A O 1
ATOM 764 N N . LEU A 1 95 ? -5.564 -0.091 -4.203 1.00 81.00 95 LEU A N 1
ATOM 765 C CA . LEU A 1 95 ? -6.628 0.793 -3.713 1.00 81.00 95 LEU A CA 1
ATOM 766 C C . LEU A 1 95 ? -7.985 0.085 -3.641 1.00 81.00 95 LEU A C 1
ATOM 768 O O . LEU A 1 95 ? -8.691 0.209 -2.642 1.00 81.00 95 LEU A O 1
ATOM 772 N N . LEU A 1 96 ? -8.339 -0.695 -4.666 1.00 85.06 96 LEU A N 1
ATOM 773 C CA . LEU A 1 96 ? -9.558 -1.504 -4.657 1.00 85.06 96 LEU A CA 1
ATOM 774 C C . LEU A 1 96 ? -9.513 -2.567 -3.556 1.00 85.06 96 LEU A C 1
ATOM 776 O O . LEU A 1 96 ? -10.489 -2.728 -2.827 1.00 85.06 96 LEU A O 1
ATOM 780 N N . ALA A 1 97 ? -8.385 -3.262 -3.391 1.00 83.69 97 ALA A N 1
ATOM 781 C CA . ALA A 1 97 ? -8.217 -4.238 -2.318 1.00 83.69 97 ALA A CA 1
ATOM 782 C C . ALA A 1 97 ? -8.375 -3.592 -0.933 1.00 83.69 97 ALA A C 1
ATOM 784 O O . ALA A 1 97 ? -9.064 -4.148 -0.084 1.00 83.69 97 ALA A O 1
ATOM 785 N N . PHE A 1 98 ? -7.810 -2.400 -0.718 1.00 78.94 98 PHE A N 1
ATOM 786 C CA . PHE A 1 98 ? -8.026 -1.614 0.499 1.00 78.94 98 PHE A CA 1
ATOM 787 C C . PHE A 1 98 ? -9.504 -1.266 0.694 1.00 78.94 98 PHE A C 1
ATOM 789 O O . PHE A 1 98 ? -10.042 -1.493 1.773 1.00 78.94 98 PHE A O 1
ATOM 796 N N . TYR A 1 99 ? -10.175 -0.766 -0.343 1.00 79.12 99 TYR A N 1
ATOM 797 C CA . TYR A 1 99 ? -11.593 -0.419 -0.271 1.00 79.12 99 TYR A CA 1
ATOM 798 C C . TYR A 1 99 ? -12.462 -1.615 0.148 1.00 79.12 99 TYR A C 1
ATOM 800 O O . TYR A 1 99 ? -13.314 -1.477 1.025 1.00 79.12 99 TYR A O 1
ATOM 808 N N . PHE A 1 100 ? -12.213 -2.796 -0.430 1.00 82.38 100 PHE A N 1
ATOM 809 C CA . PHE A 1 100 ? -12.939 -4.019 -0.083 1.00 82.38 100 PHE A CA 1
ATOM 810 C C . PHE A 1 100 ? -12.570 -4.568 1.301 1.00 82.38 100 PHE A C 1
ATOM 812 O O . PHE A 1 100 ? -13.458 -5.002 2.029 1.00 82.38 100 PHE A O 1
ATOM 819 N N . LEU A 1 101 ? -11.288 -4.548 1.685 1.00 77.75 101 LEU A N 1
ATOM 820 C CA . LEU A 1 101 ? -10.831 -5.070 2.980 1.00 77.75 101 LEU A CA 1
ATOM 821 C C . LEU A 1 101 ? -11.285 -4.207 4.159 1.00 77.75 101 LEU A C 1
ATOM 823 O O . LEU A 1 101 ? -11.600 -4.743 5.217 1.00 77.75 101 LEU A O 1
ATOM 827 N N . PHE A 1 102 ? -11.324 -2.887 3.982 1.00 74.44 102 PHE A N 1
ATOM 828 C CA . PHE A 1 102 ? -11.681 -1.936 5.036 1.00 74.44 102 PHE A CA 1
ATOM 829 C C . PHE A 1 102 ? -13.125 -1.428 4.933 1.00 74.44 102 PHE A C 1
ATOM 831 O O . PHE A 1 102 ? -13.510 -0.527 5.672 1.00 74.44 102 PHE A O 1
ATOM 838 N N . ASN A 1 103 ? -13.941 -2.037 4.063 1.00 69.56 103 ASN A N 1
ATOM 839 C CA . ASN A 1 103 ? -15.370 -1.750 3.913 1.00 69.56 103 ASN A CA 1
ATOM 840 C C . ASN A 1 103 ? -15.676 -0.255 3.649 1.00 69.56 103 ASN A C 1
ATOM 842 O O . ASN A 1 103 ? -16.699 0.272 4.089 1.00 69.56 103 ASN A O 1
ATOM 846 N N . GLY A 1 104 ? -14.780 0.435 2.932 1.00 68.06 104 GLY A N 1
ATOM 847 C CA . GLY A 1 104 ? -14.901 1.854 2.592 1.00 68.06 104 GLY A CA 1
ATOM 848 C C . GLY A 1 104 ? -13.603 2.664 2.711 1.00 68.06 104 GLY A C 1
ATOM 849 O O . GLY A 1 104 ? -12.561 2.171 3.131 1.00 68.06 104 GLY A O 1
ATOM 850 N N . PHE A 1 105 ? -13.686 3.947 2.335 1.00 64.88 105 PHE A N 1
ATOM 851 C CA . PHE A 1 105 ? -12.635 4.961 2.552 1.00 64.88 105 PHE A CA 1
ATOM 852 C C . PHE A 1 105 ? -12.795 5.719 3.882 1.00 64.88 105 PHE A C 1
ATOM 854 O O . PHE A 1 105 ? -11.983 6.588 4.212 1.00 64.88 105 PHE A O 1
ATOM 861 N N . ASP A 1 106 ? -13.855 5.425 4.635 1.00 60.66 106 ASP A N 1
ATOM 862 C CA . ASP A 1 106 ? -14.124 6.051 5.920 1.00 60.66 106 ASP A CA 1
ATOM 863 C C . ASP A 1 106 ? -13.680 5.126 7.046 1.00 60.66 106 ASP A C 1
ATOM 865 O O . ASP A 1 106 ? -14.251 4.062 7.257 1.00 60.66 106 ASP A O 1
ATOM 869 N N . MET A 1 107 ? -12.623 5.537 7.747 1.00 66.56 107 MET A N 1
ATOM 870 C CA . MET A 1 107 ? -12.126 4.845 8.928 1.00 66.56 107 MET A CA 1
ATOM 871 C C . MET A 1 107 ? -12.920 5.343 10.142 1.00 66.56 107 MET A C 1
ATOM 873 O O . MET A 1 107 ? -12.703 6.486 10.562 1.00 66.56 107 MET A O 1
ATOM 877 N N . PRO A 1 108 ? -13.859 4.550 10.693 1.00 67.62 108 PRO A N 1
ATOM 878 C CA . PRO A 1 108 ? -14.656 4.992 11.825 1.00 67.62 108 PRO A CA 1
ATOM 879 C C . PRO A 1 108 ? -13.752 5.175 13.047 1.00 67.62 108 PRO A C 1
ATOM 881 O O . PRO A 1 108 ? -12.910 4.335 13.355 1.00 67.62 108 PRO A O 1
ATOM 884 N N . ILE A 1 109 ? -13.925 6.297 13.745 1.00 75.19 109 ILE A N 1
ATOM 885 C CA . ILE A 1 109 ? -13.149 6.634 14.952 1.00 75.19 109 ILE A CA 1
ATOM 886 C C . ILE A 1 109 ? -13.499 5.682 16.112 1.00 75.19 109 ILE A C 1
ATOM 888 O O . ILE A 1 109 ? -12.674 5.464 16.999 1.00 75.19 109 ILE A O 1
ATOM 892 N N . LEU A 1 110 ? -14.708 5.110 16.076 1.00 83.12 110 LEU A N 1
ATOM 893 C CA . LEU A 1 110 ? -15.272 4.202 17.067 1.00 83.12 110 LEU A CA 1
ATOM 894 C C . LEU A 1 110 ? -15.586 2.845 16.421 1.00 83.12 110 LEU A C 1
ATOM 896 O O . LEU A 1 110 ? -16.301 2.783 15.421 1.00 83.12 110 LEU A O 1
ATOM 900 N N . LEU A 1 111 ? -15.095 1.769 17.028 1.00 85.75 111 LEU A N 1
ATOM 901 C CA . LEU A 1 111 ? -15.360 0.384 16.649 1.00 85.75 111 LEU A CA 1
ATOM 902 C C . LEU A 1 111 ? -15.963 -0.364 17.839 1.00 85.75 111 LEU A C 1
ATOM 904 O O . LEU A 1 111 ? -15.438 -0.290 18.946 1.00 85.75 111 LEU A O 1
ATOM 908 N N . GLN A 1 112 ? -17.041 -1.109 17.608 1.00 89.44 112 GLN A N 1
ATOM 909 C CA . GLN A 1 112 ? -17.709 -1.886 18.654 1.00 89.44 112 GLN A CA 1
ATOM 910 C C . GLN A 1 112 ? -17.306 -3.356 18.563 1.00 89.44 112 GLN A C 1
ATOM 912 O O . GLN A 1 112 ? -17.588 -4.020 17.568 1.00 89.44 112 GLN A O 1
ATOM 917 N N . CYS A 1 113 ? -16.645 -3.868 19.600 1.00 91.06 113 CYS A N 1
ATOM 918 C CA . CYS A 1 113 ? -16.096 -5.221 19.628 1.00 91.06 113 CYS A CA 1
ATOM 919 C C . CYS A 1 113 ? -16.854 -6.125 20.608 1.00 91.06 113 CYS A C 1
ATOM 921 O O . CYS A 1 113 ? -17.097 -5.727 21.742 1.00 91.06 113 CYS A O 1
ATOM 923 N N . SER A 1 114 ? -17.167 -7.362 20.208 1.00 92.50 114 SER A N 1
ATOM 924 C CA . SER A 1 114 ? -17.820 -8.380 21.059 1.00 92.50 114 SER A CA 1
ATOM 925 C C . SER A 1 114 ? -17.043 -9.711 21.092 1.00 92.50 114 SER A C 1
ATOM 927 O O . SER A 1 114 ? -17.610 -10.778 21.301 1.00 92.50 114 SER A O 1
ATOM 929 N N . GLN A 1 115 ? -15.729 -9.674 20.845 1.00 92.81 115 GLN A N 1
ATOM 930 C CA . GLN A 1 115 ? -14.905 -10.887 20.793 1.00 92.81 115 GLN A CA 1
ATOM 931 C C . GLN A 1 115 ? -14.489 -11.382 22.181 1.00 92.81 115 GLN A C 1
ATOM 933 O O . GLN A 1 115 ? -14.223 -10.592 23.080 1.00 92.81 115 GLN A O 1
ATOM 938 N N . SER A 1 116 ? -14.357 -12.697 22.367 1.00 89.19 116 SER A N 1
ATOM 939 C CA . SER A 1 116 ? -13.789 -13.262 23.602 1.00 89.19 116 SER A CA 1
ATOM 940 C C . SER A 1 116 ? -12.313 -12.859 23.742 1.00 89.19 116 SER A C 1
ATOM 942 O O . SER A 1 116 ? -11.583 -13.043 22.767 1.00 89.19 116 SER A O 1
ATOM 944 N N . PRO A 1 117 ? -11.814 -12.373 24.899 1.00 91.25 117 PRO A N 1
ATOM 945 C CA . PRO A 1 117 ? -12.353 -12.477 26.262 1.00 91.25 117 PRO A CA 1
ATOM 946 C C . PRO A 1 117 ? -13.128 -11.238 26.764 1.00 91.25 117 PRO A C 1
ATOM 948 O O . PRO A 1 117 ? -13.209 -11.028 27.973 1.00 91.25 117 PRO A O 1
ATOM 951 N N . CYS A 1 118 ? -13.660 -10.387 25.883 1.00 90.12 118 CYS A N 1
ATOM 952 C CA . CYS A 1 118 ? -14.380 -9.181 26.294 1.00 90.12 118 CYS A CA 1
ATOM 953 C C . CYS A 1 118 ? -15.707 -9.538 27.004 1.00 90.12 118 CYS A C 1
ATOM 955 O O . CYS A 1 118 ? -16.438 -10.408 26.530 1.00 90.12 118 CYS A O 1
ATOM 957 N N . PRO A 1 119 ? -16.038 -8.884 28.135 1.00 88.62 119 PRO A N 1
ATOM 958 C CA . PRO A 1 119 ? -17.191 -9.257 28.961 1.00 88.62 119 PRO A CA 1
ATOM 959 C C . PRO A 1 119 ? -18.542 -8.858 28.350 1.00 88.62 119 PRO A C 1
ATOM 961 O O . PRO A 1 119 ? -19.547 -9.505 28.614 1.00 88.62 119 PRO A O 1
ATOM 964 N N . ASN A 1 120 ? -18.563 -7.789 27.555 1.00 90.25 120 ASN A N 1
ATOM 965 C CA . ASN A 1 120 ? -19.717 -7.258 26.834 1.00 90.25 120 ASN A CA 1
ATOM 966 C C . ASN A 1 120 ? -19.215 -6.612 25.535 1.00 90.25 120 ASN A C 1
ATOM 968 O O . ASN A 1 120 ? -18.015 -6.632 25.252 1.00 90.25 120 ASN A O 1
ATOM 972 N N . THR A 1 121 ? -20.113 -6.001 24.764 1.00 91.25 121 THR A N 1
ATOM 973 C CA . THR A 1 121 ? -19.720 -5.133 23.652 1.00 91.25 121 THR A CA 1
ATOM 974 C C . THR A 1 121 ? -18.946 -3.931 24.193 1.00 91.25 121 THR A C 1
ATOM 976 O O . THR A 1 121 ? -19.494 -3.144 24.965 1.00 91.25 121 THR A O 1
ATOM 979 N N . VAL A 1 122 ? -17.671 -3.817 23.827 1.00 92.75 122 VAL A N 1
ATOM 980 C CA . VAL A 1 122 ? -16.792 -2.722 24.251 1.00 92.75 122 VAL A CA 1
ATOM 981 C C . VAL A 1 122 ? -16.564 -1.749 23.107 1.00 92.75 122 VAL A C 1
ATOM 983 O O . VAL A 1 122 ? -16.457 -2.137 21.941 1.00 92.75 122 VAL A O 1
ATOM 986 N N . ASP A 1 123 ? -16.452 -0.481 23.472 1.00 91.25 123 ASP A N 1
ATOM 987 C CA . ASP A 1 123 ? -16.124 0.597 22.556 1.00 91.25 123 ASP A CA 1
ATOM 988 C C . ASP A 1 123 ? -14.604 0.734 22.455 1.00 91.25 123 ASP A C 1
ATOM 990 O O . ASP A 1 123 ? -13.923 0.972 23.457 1.00 91.25 123 ASP A O 1
ATOM 994 N N . CYS A 1 124 ? -14.073 0.582 21.247 1.00 89.81 124 CYS A N 1
ATOM 995 C CA . CYS A 1 124 ? -12.662 0.751 20.939 1.00 89.81 124 CYS A CA 1
ATOM 996 C C . CYS A 1 124 ? -12.443 1.954 20.021 1.00 89.81 124 CYS A C 1
ATOM 998 O O . CYS A 1 124 ? -13.204 2.200 19.085 1.00 89.81 124 CYS A O 1
ATOM 1000 N N . TYR A 1 125 ? -11.372 2.691 20.285 1.00 87.31 125 TYR A N 1
ATOM 1001 C CA . TYR A 1 125 ? -11.028 3.946 19.638 1.00 87.31 125 TYR A CA 1
ATOM 1002 C C . TYR A 1 125 ? -9.686 3.816 18.931 1.00 87.31 125 TYR A C 1
ATOM 1004 O O . TYR A 1 125 ? -8.734 3.261 19.481 1.00 87.31 125 TYR A O 1
ATOM 1012 N N . ILE A 1 126 ? -9.598 4.376 17.726 1.00 83.00 126 ILE A N 1
ATOM 1013 C CA . 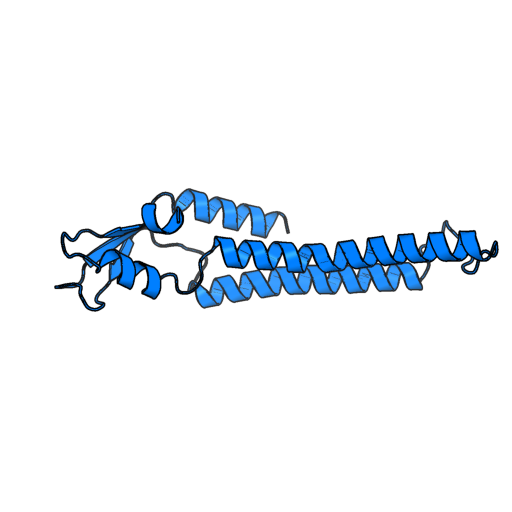ILE A 1 126 ? -8.344 4.472 16.973 1.00 83.00 126 ILE A CA 1
ATOM 1014 C C . ILE A 1 126 ? -7.821 5.904 17.086 1.00 83.00 126 ILE A C 1
ATOM 1016 O O . ILE A 1 126 ? -8.402 6.844 16.536 1.00 83.00 126 ILE A O 1
ATOM 1020 N N . ALA A 1 127 ? -6.696 6.083 17.771 1.00 70.75 127 ALA A N 1
ATOM 1021 C CA . ALA A 1 127 ? -5.988 7.350 17.818 1.00 70.75 127 ALA A CA 1
ATOM 1022 C C . ALA A 1 127 ? -5.500 7.741 16.411 1.00 70.75 127 ALA A C 1
ATOM 1024 O O . ALA A 1 127 ? -5.040 6.905 15.629 1.00 70.75 127 ALA A O 1
ATOM 1025 N N . ARG A 1 128 ? -5.602 9.038 16.088 1.00 71.50 128 ARG A N 1
ATOM 1026 C CA . ARG A 1 128 ? -5.143 9.634 14.816 1.00 71.50 128 ARG A CA 1
ATOM 1027 C C . ARG A 1 128 ? -5.790 9.050 13.549 1.00 71.50 128 ARG A C 1
ATOM 1029 O O . ARG A 1 128 ? -5.193 9.086 12.474 1.00 71.50 128 ARG A O 1
ATOM 1036 N N . ALA A 1 129 ? -7.033 8.569 13.632 1.00 70.19 129 ALA A N 1
ATOM 1037 C CA . ALA A 1 129 ? -7.781 8.087 12.464 1.00 70.19 129 ALA A CA 1
ATOM 1038 C C . ALA A 1 129 ? -7.840 9.120 11.312 1.00 70.19 129 ALA A C 1
ATOM 1040 O O . ALA A 1 129 ? -7.764 8.756 10.139 1.00 70.19 129 ALA A O 1
ATOM 1041 N N . THR A 1 130 ? -7.891 10.418 11.631 1.00 71.81 130 THR A N 1
ATOM 1042 C CA . THR A 1 130 ? -7.866 11.512 10.646 1.00 71.81 130 THR A CA 1
ATOM 1043 C C . THR A 1 130 ? -6.523 11.646 9.928 1.00 71.81 130 THR A C 1
ATOM 1045 O O . THR A 1 130 ? -6.514 11.818 8.713 1.00 71.81 130 THR A O 1
ATOM 1048 N N . GLU A 1 131 ? -5.391 11.508 10.623 1.00 75.81 131 GLU A N 1
ATOM 1049 C CA . GLU A 1 131 ? -4.060 11.528 9.996 1.00 75.81 131 GLU A CA 1
ATOM 1050 C C . GLU A 1 131 ? -3.881 10.332 9.056 1.00 75.81 131 GLU A C 1
ATOM 1052 O O . GLU A 1 131 ? -3.431 10.498 7.922 1.00 75.81 131 GLU A O 1
ATOM 1057 N N . LYS A 1 132 ? -4.312 9.137 9.486 1.00 74.12 132 LYS A N 1
ATOM 1058 C CA . LYS A 1 132 ? -4.287 7.927 8.650 1.00 74.12 132 LYS A CA 1
ATOM 1059 C C . LYS A 1 132 ? -5.163 8.080 7.399 1.00 74.12 132 LYS A C 1
ATOM 1061 O O . LYS A 1 132 ? -4.743 7.666 6.317 1.00 74.12 132 LYS A O 1
ATOM 1066 N N . LYS A 1 133 ? -6.335 8.721 7.520 1.00 75.69 133 LYS A N 1
ATOM 1067 C CA . LYS A 1 133 ? -7.230 9.039 6.390 1.00 75.69 133 LYS A CA 1
ATOM 1068 C C . LYS A 1 133 ? -6.602 10.053 5.429 1.00 75.69 133 LYS A C 1
ATOM 1070 O O . LYS A 1 133 ? -6.654 9.852 4.220 1.00 75.69 133 LYS A O 1
ATOM 1075 N N . ILE A 1 134 ? -5.974 11.111 5.947 1.00 79.44 134 ILE A N 1
ATOM 1076 C CA . ILE A 1 134 ? -5.276 12.116 5.130 1.00 79.44 134 ILE A CA 1
ATOM 1077 C C . ILE A 1 134 ? -4.104 11.478 4.380 1.00 79.44 134 ILE A C 1
ATOM 1079 O O . ILE A 1 134 ? -3.952 11.716 3.188 1.00 79.44 134 ILE A O 1
ATOM 1083 N N . PHE A 1 135 ? -3.310 10.630 5.038 1.00 74.31 135 PHE A N 1
ATOM 1084 C CA . PHE A 1 135 ? -2.191 9.940 4.395 1.00 74.31 135 PHE A CA 1
ATOM 1085 C C . PHE A 1 135 ? -2.657 9.006 3.269 1.00 74.31 135 PHE A C 1
ATOM 1087 O O . PHE A 1 135 ? -2.067 9.001 2.191 1.00 74.31 135 PHE A O 1
ATOM 1094 N N . LEU A 1 136 ? -3.756 8.273 3.489 1.00 73.25 136 LEU A N 1
ATOM 1095 C CA . LEU A 1 136 ? -4.404 7.452 2.463 1.00 73.25 136 LEU A CA 1
ATOM 1096 C C . LEU A 1 136 ? -4.871 8.296 1.270 1.00 73.25 136 LEU A C 1
ATOM 1098 O O . LEU A 1 136 ? -4.619 7.922 0.128 1.00 73.25 136 LEU A O 1
ATOM 1102 N N . TYR A 1 137 ? -5.508 9.439 1.532 1.00 75.62 137 TYR A N 1
ATOM 1103 C CA . TYR A 1 137 ? -5.994 10.333 0.483 1.00 75.62 137 TYR A CA 1
ATOM 1104 C C . TYR A 1 137 ? -4.847 10.958 -0.314 1.00 75.62 137 TYR A C 1
ATOM 1106 O O . TYR A 1 137 ? -4.870 10.939 -1.539 1.00 75.62 137 TYR A O 1
ATOM 1114 N N . ILE A 1 138 ? -3.808 11.455 0.366 1.00 78.19 138 ILE A N 1
ATOM 1115 C CA . ILE A 1 138 ? -2.613 11.994 -0.291 1.00 78.19 138 ILE A CA 1
ATOM 1116 C C . ILE A 1 138 ? -1.981 10.914 -1.162 1.00 78.19 138 ILE A C 1
ATOM 1118 O O . ILE A 1 138 ? -1.756 11.169 -2.338 1.00 78.19 138 ILE A O 1
ATOM 1122 N N . MET A 1 139 ? -1.756 9.707 -0.633 1.00 72.12 139 MET A N 1
ATOM 1123 C CA . MET A 1 139 ? -1.106 8.662 -1.418 1.00 72.12 139 MET A CA 1
ATOM 1124 C C . MET A 1 139 ? -1.949 8.229 -2.623 1.00 72.12 139 MET A C 1
ATOM 1126 O O . MET A 1 139 ? -1.389 8.091 -3.705 1.00 72.12 139 MET A O 1
ATOM 1130 N N . GLY A 1 140 ? -3.271 8.099 -2.469 1.00 68.62 140 GLY A N 1
ATOM 1131 C CA . GLY A 1 140 ? -4.172 7.801 -3.587 1.00 68.62 140 GLY A CA 1
ATOM 1132 C C . GLY A 1 140 ? -4.302 8.932 -4.616 1.00 68.62 140 GLY A C 1
ATOM 1133 O O . GLY A 1 140 ? -4.610 8.659 -5.769 1.00 68.62 140 GLY A O 1
ATOM 1134 N N . CYS A 1 141 ? -4.072 10.193 -4.233 1.00 69.19 141 CYS A N 1
ATOM 1135 C CA . CYS A 1 141 ? -4.059 11.327 -5.164 1.00 69.19 141 CYS A CA 1
ATOM 1136 C C . CYS A 1 141 ? -2.699 11.553 -5.837 1.00 69.19 141 CYS A C 1
ATOM 1138 O O . CYS A 1 141 ? -2.651 12.163 -6.902 1.00 69.19 141 CYS A O 1
ATOM 1140 N N . THR A 1 142 ? -1.597 11.151 -5.197 1.00 69.44 142 THR A N 1
ATOM 1141 C CA . THR A 1 142 ? -0.236 11.326 -5.733 1.00 69.44 142 THR A CA 1
ATOM 1142 C C . THR A 1 142 ? 0.252 10.157 -6.587 1.00 69.44 142 THR A C 1
ATOM 1144 O O . THR A 1 142 ? 1.271 10.315 -7.258 1.00 69.44 142 THR A O 1
ATOM 1147 N N . SER A 1 143 ? -0.424 9.003 -6.530 1.00 60.72 143 SER A N 1
ATOM 1148 C CA . SER A 1 143 ? -0.231 7.880 -7.460 1.00 60.72 143 SER A CA 1
ATOM 1149 C C . SER A 1 143 ? -0.894 8.174 -8.801 1.00 60.72 143 SER A C 1
ATOM 1151 O O . SER A 1 143 ? -0.192 8.127 -9.833 1.00 60.72 143 SER A O 1
#

Secondary structure (DSSP, 8-state):
-HHHHTEEES---TTHHHHHHHHH-SS-HHHHHHHHHHHHHHHHHHHHHHHHHHHHHHHHHTS-SS--SSS--HHHHHHHHHHHHHHHHHHHHHHHHHHHHTTSS---SEEEE--TT-SS-EEEEETTHHHHHHHHHHHHHH-

Sequence (143 aa):
KDEQKDFICNTEQPGCENVCFDHFFPISQVRLWALQLIMVSTPSLLVALHVAYREHREAKHKRRLYEDKGNIDGGLFCTYTISLIFKTGFEVGSLLAFYFLFNGFDMPILLQCSQSPCPNTVDCYIARATEKKIFLYIMGCTS